Protein AF-A0A915HJV2-F1 (afdb_monomer_lite)

Sequence (114 aa):
MKLCVPRRGNDEEIKEQRKTNKQIEEQLQKDKQVYRATHRLLLLGAGESGKSTIVKQMRILHINGFNDKEKKEKITDIKRNVRDSMLVTALATLNIPPPSSLTDRQWALATLDR

Secondary structure (DSSP, 8-state):
--PPPP-TTSHHHHHHHHHHHHHHHHHHHHHHHHHHHS-------STTSSHHHHHHHHHHHHS----HHHHHHHHHHHHHHHHHHHHHHHHHTT--PPPTTS-HHHHHHHHH--

Structure (mmCIF, N/CA/C/O backbone):
data_AF-A0A915HJV2-F1
#
_entry.id   AF-A0A915HJV2-F1
#
loop_
_atom_site.group_PDB
_atom_site.id
_atom_site.type_symbol
_atom_site.label_atom_id
_atom_site.label_alt_id
_atom_site.label_comp_id
_atom_site.label_asym_id
_atom_site.label_entity_id
_atom_site.label_seq_id
_atom_site.pdbx_PDB_ins_code
_atom_site.Cartn_x
_atom_site.Cartn_y
_atom_site.Cartn_z
_atom_site.occupancy
_atom_site.B_iso_or_equiv
_atom_site.auth_seq_id
_atom_site.auth_comp_id
_atom_site.auth_asym_id
_atom_site.auth_atom_id
_atom_site.pdbx_PDB_model_num
ATOM 1 N N . MET A 1 1 ? -10.726 13.808 73.122 1.00 40.75 1 MET A N 1
ATOM 2 C CA . MET A 1 1 ? -11.709 13.793 72.014 1.00 40.75 1 MET A CA 1
ATOM 3 C C . MET A 1 1 ? -11.108 14.507 70.809 1.00 40.75 1 MET A C 1
ATOM 5 O O . MET A 1 1 ? -10.924 15.712 70.877 1.00 40.75 1 MET A O 1
ATOM 9 N N . LYS A 1 2 ? -10.732 13.789 69.741 1.00 38.09 2 LYS A N 1
ATOM 10 C CA . LYS A 1 2 ? -10.364 14.396 68.448 1.00 38.09 2 LYS A CA 1
ATOM 11 C C . LYS A 1 2 ? -11.576 14.260 67.527 1.00 38.09 2 LYS A C 1
ATOM 13 O O . LYS A 1 2 ? -11.931 13.140 67.175 1.00 38.09 2 LYS A O 1
ATOM 18 N N . LEU A 1 3 ? -12.231 15.375 67.202 1.00 45.91 3 LEU A N 1
ATOM 19 C CA . LEU A 1 3 ? -13.271 15.400 66.174 1.00 45.91 3 LEU A CA 1
ATOM 20 C C . LEU A 1 3 ? -12.611 15.218 64.803 1.00 45.91 3 LEU A C 1
ATOM 22 O O . LEU A 1 3 ? -11.758 16.011 64.407 1.00 45.91 3 LEU A O 1
ATOM 26 N N . CYS A 1 4 ? -13.018 14.179 64.079 1.00 44.84 4 CYS A N 1
ATOM 27 C CA . CYS A 1 4 ? -12.772 14.060 62.650 1.00 44.84 4 CYS A CA 1
ATOM 28 C C . CYS A 1 4 ? -13.755 14.991 61.922 1.00 44.84 4 CYS A C 1
ATOM 30 O O . CYS A 1 4 ? -14.967 14.825 62.044 1.00 44.84 4 CYS A O 1
ATOM 32 N N . VAL A 1 5 ? -13.239 15.988 61.202 1.00 55.97 5 VAL A N 1
ATOM 33 C CA . VAL A 1 5 ? -14.030 16.858 60.320 1.00 55.97 5 VAL A CA 1
ATOM 34 C C . VAL A 1 5 ? -13.918 16.307 58.893 1.00 55.97 5 VAL A C 1
ATOM 36 O O . VAL A 1 5 ? -12.793 16.174 58.405 1.00 55.97 5 VAL A O 1
ATOM 39 N N . PRO A 1 6 ? -15.023 16.003 58.187 1.00 57.81 6 PRO A N 1
ATOM 40 C CA . PRO A 1 6 ? -14.947 15.560 56.802 1.00 57.81 6 PRO A CA 1
ATOM 41 C C . PRO A 1 6 ? -14.721 16.762 55.870 1.00 57.81 6 PRO A C 1
ATOM 43 O O . PRO A 1 6 ? -15.482 17.735 55.886 1.00 57.81 6 PRO A O 1
ATOM 46 N N . ARG A 1 7 ? -13.662 16.701 55.049 1.00 56.62 7 ARG A N 1
ATOM 47 C CA . ARG A 1 7 ? -13.386 17.664 53.969 1.00 56.62 7 ARG A CA 1
ATOM 48 C C . ARG A 1 7 ? -14.423 17.499 52.849 1.00 56.62 7 ARG A C 1
ATOM 50 O O . ARG A 1 7 ? -14.322 16.579 52.051 1.00 56.62 7 ARG A O 1
ATOM 57 N N . ARG A 1 8 ? -15.379 18.428 52.765 1.00 58.88 8 ARG A N 1
ATOM 58 C CA . ARG A 1 8 ? -16.471 18.499 51.767 1.00 58.88 8 ARG A CA 1
ATOM 59 C C . ARG A 1 8 ? -16.058 19.053 50.383 1.00 58.88 8 ARG A C 1
ATOM 61 O O . ARG A 1 8 ? -16.856 19.702 49.722 1.00 58.88 8 ARG A O 1
ATOM 68 N N . GLY A 1 9 ? -14.808 18.855 49.959 1.00 55.44 9 GLY A N 1
ATOM 69 C CA . GLY A 1 9 ? -14.260 19.506 48.754 1.00 55.44 9 GLY A CA 1
ATOM 70 C C . GLY A 1 9 ? -14.060 18.619 47.522 1.00 55.44 9 GLY A C 1
ATOM 71 O O . GLY A 1 9 ? -13.905 19.155 46.435 1.00 55.44 9 GLY A O 1
ATOM 72 N N . ASN A 1 10 ? -14.063 17.289 47.665 1.00 63.72 10 ASN A N 1
ATOM 73 C CA . ASN A 1 10 ? -13.489 16.399 46.642 1.00 63.72 10 ASN A CA 1
ATOM 74 C C . ASN A 1 10 ? -14.510 15.443 46.000 1.00 63.72 10 ASN A C 1
ATOM 76 O O . ASN A 1 10 ? -14.166 14.709 45.079 1.00 63.72 10 ASN A O 1
ATOM 80 N N . ASP A 1 11 ? -15.757 15.416 46.472 1.00 70.69 11 ASP A N 1
ATOM 81 C CA . ASP A 1 11 ? -16.710 14.366 46.091 1.00 70.69 11 ASP A CA 1
ATOM 82 C C . ASP A 1 11 ? -17.212 14.501 44.645 1.00 70.69 11 ASP A C 1
ATOM 84 O O . ASP A 1 11 ? -17.373 13.492 43.958 1.00 70.69 11 ASP A O 1
ATOM 88 N N . GLU A 1 12 ? -17.411 15.728 44.152 1.00 77.44 12 GLU A N 1
ATOM 89 C CA . GLU A 1 12 ? -17.834 15.966 42.763 1.00 77.44 12 GLU A CA 1
ATOM 90 C C . GLU A 1 12 ? -16.699 15.701 41.764 1.00 77.44 12 GLU A C 1
ATOM 92 O O . GLU A 1 12 ? -16.924 15.057 40.742 1.00 77.44 12 GLU A O 1
ATOM 97 N N . GLU A 1 13 ? -15.462 16.073 42.098 1.00 78.25 13 GLU A N 1
ATOM 98 C CA . GLU A 1 13 ? -14.281 15.808 41.266 1.00 78.25 13 GLU A CA 1
ATOM 99 C C . GLU A 1 13 ? -13.976 14.300 41.200 1.00 78.25 13 GLU A C 1
ATOM 101 O O . GLU A 1 13 ? -13.736 13.747 40.127 1.00 78.25 13 GLU A O 1
ATOM 106 N N . ILE A 1 14 ? -14.110 13.585 42.325 1.00 79.50 14 ILE A N 1
ATOM 107 C CA . ILE A 1 14 ? -14.022 12.117 42.376 1.00 79.50 14 ILE A CA 1
ATOM 108 C C . ILE A 1 14 ? -15.146 11.473 41.551 1.00 79.50 14 ILE A C 1
ATOM 110 O O . ILE A 1 14 ? -14.936 10.455 40.889 1.00 79.50 14 ILE A O 1
ATOM 114 N N . LYS A 1 15 ? -16.358 12.033 41.575 1.00 82.88 15 LYS A N 1
ATOM 115 C CA . LYS A 1 15 ? -17.507 11.524 40.813 1.00 82.88 15 LYS A CA 1
ATOM 116 C C . LYS A 1 15 ? -17.341 11.755 39.314 1.00 82.88 15 LYS A C 1
ATOM 118 O O . LYS A 1 15 ? -17.695 10.872 38.533 1.00 82.88 15 LYS A O 1
ATOM 123 N N . GLU A 1 16 ? -16.783 12.888 38.910 1.00 84.69 16 GLU A N 1
ATOM 124 C CA . GLU A 1 16 ? -16.449 13.185 37.519 1.00 84.69 16 GLU A CA 1
ATOM 125 C C . GLU A 1 16 ? -15.305 12.296 37.019 1.00 84.69 16 GLU A C 1
ATOM 127 O O . GLU A 1 16 ? -15.460 11.621 36.003 1.00 84.69 16 GLU A O 1
ATOM 132 N N . GLN A 1 17 ? -14.236 12.135 37.803 1.00 81.81 17 GLN A N 1
ATOM 133 C CA . GLN A 1 17 ? -13.162 11.178 37.515 1.00 81.81 17 GLN A CA 1
ATOM 134 C C . GLN A 1 17 ? -13.680 9.740 37.389 1.00 81.81 17 GLN A C 1
ATOM 136 O O . GLN A 1 17 ? -13.248 9.005 36.503 1.00 81.81 17 GLN A O 1
ATOM 141 N N . ARG A 1 18 ? -14.635 9.326 38.231 1.00 84.75 18 ARG A N 1
ATOM 142 C CA . ARG A 1 18 ? -15.288 8.009 38.128 1.00 84.75 18 ARG A CA 1
ATOM 143 C C . ARG A 1 18 ? -16.119 7.866 36.855 1.00 84.75 18 ARG A C 1
ATOM 145 O O . ARG A 1 18 ? -16.107 6.790 36.264 1.00 84.75 18 ARG A O 1
ATOM 152 N N . LYS A 1 19 ? -16.828 8.916 36.423 1.00 89.06 19 LYS A N 1
ATOM 153 C CA . LYS A 1 19 ? -17.572 8.909 35.151 1.00 89.06 19 LYS A CA 1
ATOM 154 C C . LYS A 1 19 ? -16.620 8.772 33.965 1.00 89.06 19 LYS A C 1
ATOM 156 O O . LYS A 1 19 ? -16.852 7.912 33.121 1.00 89.06 19 LYS A O 1
ATOM 161 N N . THR A 1 20 ? -15.535 9.542 33.949 1.00 89.12 20 THR A N 1
ATOM 162 C CA . THR A 1 20 ? -14.505 9.469 32.906 1.00 89.12 20 THR A CA 1
ATOM 163 C C . THR A 1 20 ? -13.834 8.097 32.883 1.00 89.12 20 THR A C 1
ATOM 165 O O . THR A 1 20 ? -13.744 7.481 31.826 1.00 89.12 20 THR A O 1
ATOM 168 N N . ASN A 1 21 ? -13.447 7.553 34.044 1.00 90.81 21 ASN A N 1
ATOM 169 C CA . ASN A 1 21 ? -12.887 6.199 34.129 1.00 90.81 21 ASN A CA 1
ATOM 170 C C . ASN A 1 21 ? -13.864 5.141 33.608 1.00 90.81 21 ASN A C 1
ATOM 172 O O . ASN A 1 21 ? -13.468 4.257 32.858 1.00 90.81 21 ASN A O 1
ATOM 176 N N . LYS A 1 22 ? -15.151 5.251 33.955 1.00 92.31 22 LYS A N 1
ATOM 177 C CA . LYS A 1 22 ? -16.175 4.325 33.465 1.00 92.31 22 LYS A CA 1
ATOM 178 C C . LYS A 1 22 ? -16.315 4.387 31.940 1.00 92.31 22 LYS A C 1
ATOM 180 O O . LYS A 1 22 ? -16.388 3.344 31.303 1.00 92.31 22 LYS A O 1
ATOM 185 N N . GLN A 1 23 ? -16.306 5.586 31.357 1.00 92.44 23 GLN A N 1
ATOM 186 C CA . GLN A 1 23 ? -16.349 5.764 29.901 1.00 92.44 23 GLN A CA 1
ATOM 187 C C . GLN A 1 23 ? -15.120 5.162 29.210 1.00 92.44 23 GLN A C 1
ATOM 189 O O . GLN A 1 23 ? -15.255 4.502 28.181 1.00 92.44 23 GLN A O 1
ATOM 194 N N . ILE A 1 24 ? -13.932 5.348 29.790 1.00 91.50 24 ILE A N 1
ATOM 195 C CA . ILE A 1 24 ? -12.685 4.762 29.286 1.00 91.50 24 ILE A CA 1
ATOM 196 C C . ILE A 1 24 ? -12.752 3.230 29.338 1.00 91.50 24 ILE A C 1
ATOM 198 O O . ILE A 1 24 ? -12.443 2.574 28.345 1.00 91.50 24 ILE A O 1
ATOM 202 N N . GLU A 1 25 ? -13.203 2.655 30.456 1.00 92.12 25 GLU A N 1
ATOM 203 C CA . GLU A 1 25 ? -13.335 1.204 30.631 1.00 92.12 25 GLU A CA 1
ATOM 204 C C . GLU A 1 25 ? -14.336 0.600 29.629 1.00 92.12 25 GLU A C 1
ATOM 206 O O . GLU A 1 25 ? -14.064 -0.429 29.008 1.00 92.12 25 GLU A O 1
ATOM 211 N N . GLU A 1 26 ? -15.475 1.266 29.413 1.00 93.12 26 GLU A N 1
ATOM 212 C CA . GLU A 1 26 ? -16.473 0.866 28.414 1.00 93.12 26 GLU A CA 1
ATOM 213 C C . GLU A 1 26 ? -15.904 0.905 26.989 1.00 93.12 26 GLU A C 1
ATOM 215 O O . GLU A 1 26 ? -16.145 -0.014 26.200 1.00 93.12 26 GLU A O 1
ATOM 220 N N . GLN A 1 27 ? -15.121 1.934 26.653 1.00 91.56 27 GLN A N 1
ATOM 221 C CA . GLN A 1 27 ? -14.459 2.035 25.353 1.00 91.56 27 GLN A CA 1
ATOM 222 C C . GLN A 1 27 ? -13.412 0.923 25.174 1.00 91.56 27 GLN A C 1
ATOM 224 O O . GLN A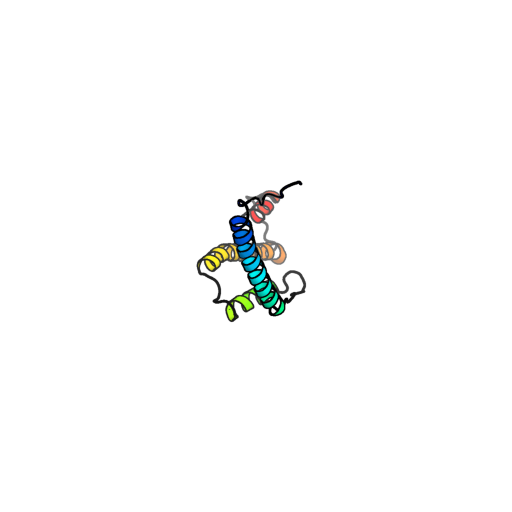 1 27 ? -13.413 0.234 24.156 1.00 91.56 27 GLN A O 1
ATOM 229 N N . LEU A 1 28 ? -12.600 0.657 26.201 1.00 91.94 28 LEU A N 1
ATOM 230 C CA . LEU A 1 28 ? -11.618 -0.433 26.225 1.00 91.94 28 LEU A CA 1
ATOM 231 C C . LEU A 1 28 ? -12.255 -1.811 26.029 1.00 91.94 28 LEU A C 1
ATOM 233 O O . LEU A 1 28 ? -11.681 -2.666 25.350 1.00 91.94 28 LEU A O 1
ATOM 237 N N . GLN A 1 29 ? -13.425 -2.059 26.620 1.00 91.00 29 GLN A N 1
ATOM 238 C CA . GLN A 1 29 ? -14.140 -3.321 26.424 1.00 91.00 29 GLN A CA 1
ATOM 239 C C . GLN A 1 29 ? -14.641 -3.479 24.986 1.00 91.00 29 GLN A C 1
ATOM 241 O O . GLN A 1 29 ? -14.461 -4.549 24.397 1.00 91.00 29 GLN A O 1
ATOM 246 N N . LYS A 1 30 ? -15.204 -2.415 24.397 1.00 89.94 30 LYS A N 1
ATOM 247 C CA . LYS A 1 30 ? -15.629 -2.410 22.988 1.00 89.94 30 LYS A CA 1
ATOM 248 C C . LYS A 1 30 ? -14.447 -2.659 22.056 1.00 89.94 30 LYS A C 1
ATOM 250 O O . LYS A 1 30 ? -14.516 -3.547 21.208 1.00 89.94 30 LYS A O 1
ATOM 255 N N . ASP A 1 31 ? -13.338 -1.961 22.272 1.00 87.38 31 ASP A N 1
ATOM 256 C CA . ASP A 1 31 ? -12.132 -2.098 21.455 1.00 87.38 31 ASP A CA 1
ATOM 257 C C . ASP A 1 31 ? -11.524 -3.502 21.584 1.00 87.38 31 ASP A C 1
ATOM 259 O O . ASP A 1 31 ? -11.129 -4.098 20.582 1.00 87.38 31 ASP A O 1
ATOM 263 N N . LYS A 1 32 ? -11.525 -4.099 22.787 1.00 87.50 32 LYS 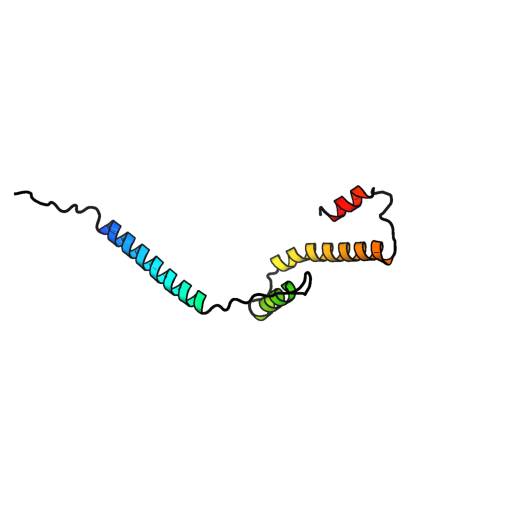A N 1
ATOM 264 C CA . LYS A 1 32 ? -11.120 -5.503 22.991 1.00 87.50 32 LYS A CA 1
ATOM 265 C C . LYS A 1 32 ? -11.998 -6.475 22.207 1.00 87.50 32 LYS A C 1
ATOM 267 O O . LYS A 1 32 ? -11.483 -7.463 21.682 1.00 87.50 32 LYS A O 1
ATOM 272 N N . GLN A 1 33 ? -13.304 -6.232 22.140 1.00 85.56 33 GLN A N 1
ATOM 273 C CA . GLN A 1 33 ? -14.225 -7.107 21.420 1.00 85.56 33 GLN A CA 1
ATOM 274 C C . GLN A 1 33 ? -14.038 -6.998 19.904 1.00 85.56 33 GLN A C 1
ATOM 276 O O . GLN A 1 33 ? -13.951 -8.024 19.230 1.00 85.56 33 GLN A O 1
ATOM 281 N N . VAL A 1 34 ? -13.869 -5.779 19.385 1.00 84.69 34 VAL A N 1
ATOM 282 C CA . VAL A 1 34 ? -13.507 -5.540 17.979 1.00 84.69 34 VAL A CA 1
ATOM 283 C C . VAL A 1 34 ? -12.164 -6.190 17.653 1.00 84.69 34 VAL A C 1
ATOM 285 O O . VAL A 1 34 ? -12.060 -6.918 16.670 1.00 84.69 34 VAL A O 1
ATOM 288 N N . TYR A 1 35 ? -11.159 -6.018 18.516 1.00 82.38 35 TYR A N 1
ATOM 289 C CA . TYR A 1 35 ? -9.828 -6.592 18.327 1.00 82.38 35 TYR A CA 1
ATOM 290 C C . TYR A 1 35 ? -9.851 -8.126 18.262 1.00 82.38 35 TYR A C 1
ATOM 292 O O . TYR A 1 35 ? -9.162 -8.728 17.439 1.00 82.38 35 TYR A O 1
ATOM 300 N N . ARG A 1 36 ? -10.666 -8.774 19.105 1.00 82.50 36 ARG A N 1
ATOM 301 C CA . ARG A 1 36 ? -10.865 -10.234 19.070 1.00 82.50 36 ARG A CA 1
ATOM 302 C C . ARG A 1 36 ? -11.605 -10.701 17.816 1.00 82.50 36 ARG A C 1
ATOM 304 O O . ARG A 1 36 ? -11.366 -11.819 17.375 1.00 82.50 36 ARG A O 1
ATOM 311 N N . ALA A 1 37 ? -12.488 -9.875 17.258 1.00 81.44 37 ALA A N 1
ATOM 312 C CA . ALA A 1 37 ? -13.214 -10.186 16.029 1.00 81.44 37 ALA A CA 1
ATOM 313 C C . ALA A 1 37 ? -12.372 -9.944 14.757 1.00 81.44 37 ALA A C 1
ATOM 315 O O . ALA A 1 37 ? -12.607 -10.573 13.722 1.00 81.44 37 ALA A O 1
ATOM 316 N N . THR A 1 38 ? -11.371 -9.058 14.812 1.00 83.50 38 THR A N 1
ATOM 317 C CA . THR A 1 38 ? -10.476 -8.785 13.679 1.00 83.50 38 THR A CA 1
ATOM 318 C C . THR A 1 38 ? -9.447 -9.894 13.471 1.00 83.50 38 THR A C 1
ATOM 320 O O . THR A 1 38 ? -8.598 -10.149 14.323 1.00 83.50 38 THR A O 1
ATOM 323 N N . HIS A 1 39 ? -9.466 -10.509 12.289 1.00 83.62 39 HIS A N 1
ATOM 324 C CA . HIS A 1 39 ? -8.473 -11.500 11.877 1.00 83.62 39 HIS A CA 1
ATOM 325 C C . HIS A 1 39 ? -7.233 -10.802 11.303 1.00 83.62 39 HIS A C 1
ATOM 327 O O . HIS A 1 39 ? -7.333 -9.993 10.380 1.00 83.62 39 HIS A O 1
ATOM 333 N N . ARG A 1 40 ? -6.048 -11.112 11.844 1.00 85.06 40 ARG A N 1
ATOM 334 C CA . ARG A 1 40 ? -4.768 -10.531 11.408 1.00 85.06 40 ARG A CA 1
ATOM 335 C C . ARG A 1 40 ? -4.069 -11.503 10.465 1.00 85.06 40 ARG A C 1
ATOM 337 O O . ARG A 1 40 ? -3.656 -12.579 10.883 1.00 85.06 40 ARG A O 1
ATOM 344 N N . LEU A 1 41 ? -3.937 -11.113 9.203 1.00 88.00 41 LEU A N 1
ATOM 345 C CA . LEU A 1 41 ? -3.288 -11.912 8.166 1.00 88.00 41 LEU A CA 1
ATOM 346 C C . LEU A 1 41 ? -1.919 -11.315 7.831 1.00 88.00 41 LEU A C 1
ATOM 348 O O . LEU A 1 41 ? -1.792 -10.099 7.680 1.00 88.00 41 LEU A O 1
ATOM 352 N N . LEU A 1 42 ? -0.905 -12.172 7.699 1.00 89.25 42 LEU A N 1
ATOM 353 C CA . LEU A 1 42 ? 0.430 -11.789 7.244 1.00 89.25 42 LEU A CA 1
ATOM 354 C C . LEU A 1 42 ? 0.667 -12.349 5.842 1.00 89.25 42 LEU A C 1
ATOM 356 O O . LEU A 1 42 ? 0.611 -13.556 5.625 1.00 89.25 42 LEU A O 1
ATOM 360 N N . LEU A 1 43 ? 0.948 -11.460 4.893 1.00 87.38 43 LEU A N 1
ATOM 361 C CA . LEU A 1 43 ? 1.313 -11.828 3.528 1.00 87.38 43 LEU A CA 1
ATOM 362 C C . LEU A 1 43 ? 2.838 -11.939 3.441 1.00 87.38 43 LEU A C 1
ATOM 364 O O . LEU A 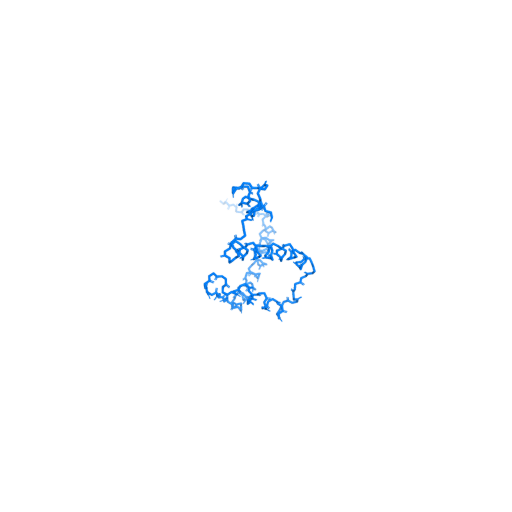1 43 ? 3.539 -10.928 3.488 1.00 87.38 43 LEU A O 1
ATOM 368 N N . LEU A 1 44 ? 3.347 -13.165 3.308 1.00 91.12 44 LEU A N 1
ATOM 369 C CA . LEU A 1 44 ? 4.771 -13.461 3.130 1.00 91.12 44 LEU A CA 1
ATOM 370 C C . LEU A 1 44 ? 5.075 -13.797 1.665 1.00 91.12 44 LEU A C 1
ATOM 372 O O . LEU A 1 44 ? 4.247 -14.366 0.960 1.00 91.12 44 LEU A O 1
ATOM 376 N N . GLY A 1 45 ? 6.261 -13.419 1.193 1.00 89.44 45 GLY A N 1
ATOM 377 C CA . GLY A 1 45 ? 6.722 -13.702 -0.168 1.00 89.44 45 GLY A CA 1
ATOM 378 C C . GLY A 1 45 ? 7.974 -12.903 -0.523 1.00 89.44 45 GLY A C 1
ATOM 379 O O . GLY A 1 45 ? 8.295 -11.934 0.170 1.00 89.44 45 GLY A O 1
ATOM 380 N N . ALA A 1 46 ? 8.645 -13.268 -1.615 1.00 88.81 46 ALA A N 1
ATOM 381 C CA . ALA A 1 46 ? 9.831 -12.575 -2.126 1.00 88.81 46 ALA A CA 1
ATOM 382 C C . ALA A 1 46 ? 9.567 -11.089 -2.449 1.00 88.81 46 ALA A C 1
ATOM 384 O O . ALA A 1 46 ? 8.412 -10.665 -2.584 1.00 88.81 46 ALA A O 1
ATOM 385 N N . GLY A 1 47 ? 10.626 -10.281 -2.572 1.00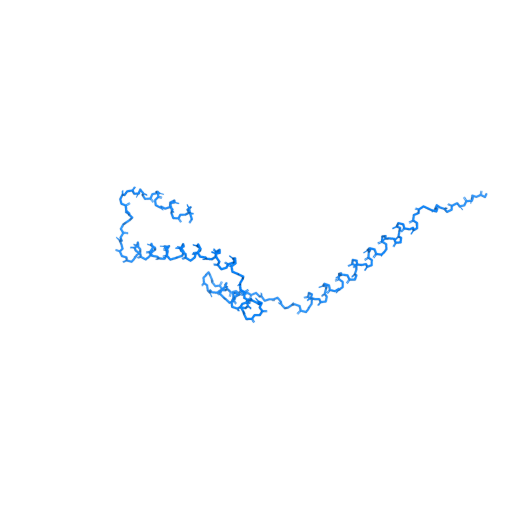 81.25 47 GLY A N 1
ATOM 386 C CA . GLY A 1 47 ? 10.513 -8.938 -3.155 1.00 81.25 47 GLY A CA 1
ATOM 387 C C . GLY A 1 47 ? 9.722 -9.004 -4.467 1.00 81.25 47 GLY A C 1
ATOM 388 O O . GLY A 1 47 ? 9.844 -9.980 -5.197 1.00 81.25 47 GLY A O 1
ATOM 389 N N . GLU A 1 48 ? 8.830 -8.039 -4.702 1.00 81.50 48 GLU A N 1
ATOM 390 C CA . GLU A 1 48 ? 8.052 -7.926 -5.955 1.00 81.50 48 GLU A CA 1
ATOM 391 C C . GLU A 1 48 ? 6.997 -9.016 -6.230 1.00 81.50 48 GLU A C 1
ATOM 393 O O . GLU A 1 48 ? 6.265 -8.922 -7.209 1.00 81.50 48 GLU A O 1
ATOM 398 N N . SER A 1 49 ? 6.787 -9.976 -5.322 1.00 85.06 49 SER A N 1
ATOM 399 C CA . SER A 1 49 ? 5.814 -11.077 -5.476 1.00 85.06 49 SER A CA 1
ATOM 400 C C . SER A 1 49 ? 4.325 -10.668 -5.523 1.00 85.06 49 SER A C 1
ATOM 402 O O . SER A 1 49 ? 3.443 -11.500 -5.333 1.00 85.06 49 SER A O 1
ATOM 404 N N . GLY A 1 50 ? 4.009 -9.379 -5.672 1.00 87.25 50 GLY A N 1
ATOM 405 C CA . GLY A 1 50 ? 2.631 -8.895 -5.784 1.00 87.25 50 GLY A CA 1
ATOM 406 C C . GLY A 1 50 ? 1.851 -8.799 -4.467 1.00 87.25 50 GLY A C 1
ATOM 407 O O . GLY A 1 50 ? 0.644 -8.570 -4.503 1.00 87.25 50 GLY A O 1
ATOM 408 N N . LYS A 1 51 ? 2.498 -8.895 -3.294 1.00 92.69 51 LYS A N 1
ATOM 409 C CA . LYS A 1 51 ? 1.833 -8.730 -1.977 1.00 92.69 51 LYS A CA 1
ATOM 410 C C . LYS A 1 51 ? 1.012 -7.440 -1.895 1.00 92.69 51 LYS A C 1
ATOM 412 O O . LYS A 1 51 ? -0.148 -7.453 -1.490 1.00 92.69 51 LYS A O 1
ATOM 417 N N . SER A 1 52 ? 1.589 -6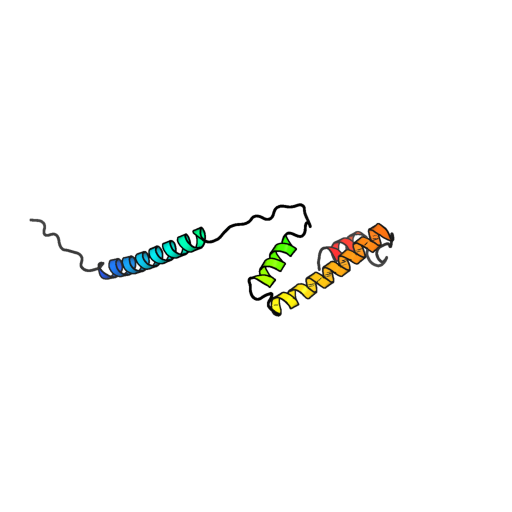.331 -2.354 1.00 90.50 52 SER A N 1
ATOM 418 C CA . SER A 1 52 ? 0.907 -5.035 -2.409 1.00 90.50 52 SER A CA 1
ATOM 419 C C . SER A 1 52 ? -0.277 -5.038 -3.380 1.00 90.50 52 SER A C 1
ATOM 421 O O . SER A 1 52 ? -1.242 -4.313 -3.163 1.00 90.50 52 SER A O 1
ATOM 423 N N . THR A 1 53 ? -0.232 -5.852 -4.436 1.00 92.69 53 THR A N 1
ATOM 424 C CA . THR A 1 53 ? -1.336 -6.013 -5.392 1.00 92.69 53 THR A CA 1
ATOM 425 C C . THR A 1 53 ? -2.517 -6.726 -4.744 1.00 92.69 53 THR A C 1
ATOM 427 O O . THR A 1 53 ? -3.639 -6.249 -4.871 1.00 92.69 53 THR A O 1
ATOM 430 N N . ILE A 1 54 ? -2.275 -7.791 -3.973 1.00 90.69 54 ILE A N 1
ATOM 431 C CA . ILE A 1 54 ? -3.330 -8.506 -3.233 1.00 90.69 54 ILE A CA 1
ATOM 432 C C . ILE A 1 54 ? -4.028 -7.562 -2.248 1.00 90.69 54 ILE A C 1
ATOM 434 O O . ILE A 1 54 ? -5.254 -7.481 -2.229 1.00 90.69 54 ILE A O 1
ATOM 438 N N . VAL A 1 55 ? -3.265 -6.778 -1.481 1.00 89.12 55 VAL A N 1
ATOM 439 C CA . VAL A 1 55 ? -3.838 -5.798 -0.540 1.00 89.12 55 VAL A CA 1
ATOM 440 C C . VAL A 1 55 ? -4.652 -4.722 -1.269 1.00 89.12 55 VAL A C 1
ATOM 442 O O . VAL A 1 55 ? -5.733 -4.351 -0.812 1.00 89.12 55 VAL A O 1
ATOM 445 N N . LYS A 1 56 ? -4.179 -4.236 -2.425 1.00 91.19 56 LYS A N 1
ATOM 446 C CA . LYS A 1 56 ? -4.938 -3.279 -3.249 1.00 91.19 56 LYS A CA 1
ATOM 447 C C . LYS A 1 56 ? -6.247 -3.882 -3.767 1.00 91.19 56 LYS A C 1
ATOM 449 O O . LYS A 1 56 ? -7.263 -3.198 -3.724 1.00 91.19 56 LYS A O 1
ATOM 454 N N . GLN A 1 57 ? -6.245 -5.144 -4.202 1.00 91.94 57 GLN A N 1
ATOM 455 C CA . GLN A 1 57 ? -7.464 -5.838 -4.636 1.00 91.94 57 GLN A CA 1
ATOM 456 C C . GLN A 1 57 ? -8.445 -6.047 -3.479 1.00 91.94 57 GLN A C 1
ATOM 458 O O . GLN A 1 57 ? -9.640 -5.809 -3.634 1.00 91.94 57 GLN A O 1
ATOM 463 N N . MET A 1 58 ? -7.942 -6.378 -2.287 1.00 90.69 58 MET A N 1
ATOM 464 C CA . MET A 1 58 ? -8.774 -6.465 -1.086 1.00 90.69 58 MET A CA 1
ATOM 465 C C . MET A 1 58 ? -9.455 -5.131 -0.763 1.00 90.69 58 MET A C 1
ATOM 467 O O . MET A 1 58 ? -10.643 -5.137 -0.446 1.00 90.69 58 MET A O 1
ATOM 471 N N . ARG A 1 59 ? -8.750 -3.995 -0.907 1.00 89.06 59 ARG A N 1
ATOM 472 C CA . ARG A 1 59 ? -9.355 -2.657 -0.769 1.00 89.06 59 ARG A CA 1
ATOM 473 C C . ARG A 1 59 ? -10.457 -2.416 -1.801 1.00 89.06 59 ARG A C 1
ATOM 475 O O . ARG A 1 59 ? -11.520 -1.947 -1.427 1.00 89.06 59 ARG A O 1
ATOM 482 N N . ILE A 1 60 ? -10.233 -2.751 -3.073 1.00 90.00 60 ILE A N 1
ATOM 483 C CA . ILE A 1 60 ? -11.236 -2.538 -4.132 1.00 90.00 60 ILE A CA 1
ATOM 484 C C . ILE A 1 60 ? -12.521 -3.322 -3.849 1.00 90.00 60 ILE A C 1
ATOM 486 O O . ILE A 1 60 ? -13.606 -2.764 -3.975 1.00 90.00 60 ILE A O 1
ATOM 490 N N . LEU A 1 61 ? -12.399 -4.589 -3.446 1.00 89.69 61 LEU A N 1
ATOM 491 C CA . LEU A 1 61 ? -13.551 -5.471 -3.246 1.00 89.69 61 LEU A CA 1
ATOM 492 C C . LEU A 1 61 ? -14.315 -5.203 -1.941 1.00 89.69 61 LEU A C 1
ATOM 494 O O . LEU A 1 61 ? -15.529 -5.368 -1.914 1.00 89.69 61 LEU A O 1
ATOM 498 N N . HIS A 1 62 ? -13.624 -4.801 -0.869 1.00 86.19 62 HIS A N 1
ATOM 499 C CA . HIS A 1 62 ? -14.216 -4.738 0.476 1.00 86.19 62 HIS A CA 1
ATOM 500 C C . HIS A 1 62 ? -14.305 -3.322 1.068 1.00 86.19 62 HIS A C 1
ATOM 502 O O . HIS A 1 62 ? -14.949 -3.145 2.099 1.00 86.19 62 HIS A O 1
ATOM 508 N N . ILE A 1 63 ? -13.645 -2.316 0.479 1.00 84.44 63 ILE A N 1
ATOM 509 C CA . ILE A 1 63 ? -13.523 -0.965 1.056 1.00 84.44 63 ILE A CA 1
ATOM 510 C C . ILE A 1 63 ? -13.641 0.088 -0.052 1.00 84.44 63 ILE A C 1
ATOM 512 O O . ILE A 1 63 ? -12.615 0.594 -0.480 1.00 84.44 63 ILE A O 1
ATOM 516 N N . ASN A 1 64 ? -14.858 0.404 -0.518 1.00 84.44 64 ASN A N 1
ATOM 517 C CA . ASN A 1 64 ? -15.249 1.521 -1.416 1.00 84.44 64 ASN A CA 1
ATOM 518 C C . ASN A 1 64 ? -14.247 1.995 -2.514 1.00 84.44 64 ASN A C 1
ATOM 520 O O . ASN A 1 64 ? -14.376 3.101 -3.038 1.00 84.44 64 ASN A O 1
ATOM 524 N N . GLY A 1 65 ? -13.269 1.177 -2.910 1.00 86.69 65 GLY A N 1
ATOM 525 C CA . GLY A 1 65 ? -12.184 1.535 -3.818 1.00 86.69 65 GLY A CA 1
ATOM 526 C C . GLY A 1 65 ? -11.191 2.596 -3.309 1.00 86.69 65 GLY A C 1
ATOM 527 O O . GLY A 1 65 ? -10.936 2.773 -2.116 1.00 86.69 65 GLY A O 1
ATOM 528 N N . PHE A 1 66 ? -10.570 3.274 -4.277 1.00 88.94 66 PHE A N 1
ATOM 529 C CA . PHE A 1 66 ? -9.639 4.387 -4.069 1.00 88.94 66 PHE A CA 1
ATOM 530 C C . PHE A 1 66 ? -10.318 5.707 -4.419 1.00 88.94 66 PHE A C 1
ATOM 532 O O . PHE A 1 66 ? -11.022 5.793 -5.431 1.00 88.94 66 PHE A O 1
ATOM 539 N N . ASN A 1 67 ? -10.049 6.745 -3.630 1.00 90.69 67 ASN A N 1
ATOM 540 C CA . ASN A 1 67 ? -10.569 8.082 -3.896 1.00 90.69 67 ASN A CA 1
ATOM 541 C C . ASN A 1 67 ? -9.849 8.727 -5.097 1.00 90.69 67 ASN A C 1
ATOM 543 O O . ASN A 1 67 ? -8.701 8.399 -5.404 1.00 90.69 67 ASN A O 1
ATOM 547 N N . ASP A 1 68 ? -10.479 9.691 -5.765 1.00 89.81 68 ASP A N 1
ATOM 548 C CA . ASP A 1 68 ? -9.905 10.326 -6.959 1.00 89.81 68 ASP A CA 1
ATOM 549 C C . ASP A 1 68 ? -8.610 11.092 -6.663 1.00 89.81 68 ASP A C 1
ATOM 551 O O . ASP A 1 68 ? -7.729 11.183 -7.519 1.00 89.81 68 ASP A O 1
ATOM 555 N N . LYS A 1 69 ? -8.443 11.575 -5.426 1.00 90.62 69 LYS A N 1
ATOM 556 C CA . LYS A 1 69 ? -7.173 12.141 -4.955 1.00 90.62 69 LYS A CA 1
ATOM 557 C C . LYS A 1 69 ? -6.055 11.089 -4.924 1.00 90.62 69 LYS A C 1
ATOM 559 O O . LYS A 1 69 ? -4.997 11.332 -5.495 1.00 90.62 69 LYS A O 1
ATOM 564 N N . GLU A 1 70 ? -6.309 9.911 -4.344 1.00 87.69 70 GLU A N 1
ATOM 565 C CA . GLU A 1 70 ? -5.331 8.808 -4.302 1.00 87.69 70 GLU A CA 1
ATOM 566 C C . GLU A 1 70 ? -4.963 8.351 -5.722 1.00 87.69 70 GLU A C 1
ATOM 568 O O . GLU A 1 70 ? -3.796 8.104 -6.022 1.00 87.69 70 GLU A O 1
ATOM 573 N N . LYS A 1 71 ? -5.945 8.280 -6.632 1.00 88.56 71 LYS A N 1
ATOM 574 C CA . LYS A 1 71 ? -5.691 7.940 -8.041 1.00 88.56 71 LYS A CA 1
ATOM 575 C C . LYS A 1 71 ? -4.775 8.963 -8.712 1.00 88.56 71 LYS A C 1
ATOM 577 O O . LYS A 1 71 ? -3.855 8.565 -9.423 1.00 88.56 71 LYS A O 1
ATOM 582 N N . LYS A 1 72 ? -4.997 10.263 -8.478 1.00 91.62 72 LYS A N 1
ATOM 583 C CA . LYS A 1 72 ? -4.151 11.338 -9.023 1.00 91.62 72 LYS A CA 1
ATOM 584 C C . LYS A 1 72 ? -2.718 11.254 -8.509 1.00 91.62 72 LYS A C 1
ATOM 586 O O . LYS A 1 72 ? -1.793 11.387 -9.304 1.00 91.62 72 LYS A O 1
ATOM 591 N N . GLU A 1 73 ? -2.534 10.970 -7.224 1.00 91.38 73 GLU A N 1
ATOM 592 C CA . GLU A 1 73 ? -1.206 10.763 -6.633 1.00 91.38 73 GLU A CA 1
ATOM 593 C C . GLU A 1 73 ? -0.481 9.560 -7.259 1.00 91.38 73 GLU A C 1
ATOM 595 O O . GLU A 1 73 ? 0.732 9.589 -7.421 1.00 91.38 73 GLU A O 1
ATOM 600 N N . LYS A 1 74 ? -1.202 8.524 -7.713 1.00 90.25 74 LYS A N 1
ATOM 601 C CA . LYS A 1 74 ? -0.586 7.385 -8.419 1.00 90.25 74 LYS A CA 1
ATOM 602 C C . LYS A 1 74 ? -0.158 7.665 -9.854 1.00 90.25 74 LYS A C 1
ATOM 604 O O . LYS A 1 74 ? 0.632 6.896 -10.396 1.00 90.25 74 LYS A O 1
ATOM 609 N N . ILE A 1 75 ? -0.597 8.760 -10.471 1.00 91.75 75 ILE A N 1
ATOM 610 C CA . ILE A 1 75 ? -0.186 9.106 -11.841 1.00 91.75 75 ILE A CA 1
ATOM 611 C C . ILE A 1 75 ? 1.323 9.369 -11.909 1.00 91.75 75 ILE A C 1
ATOM 613 O O . ILE A 1 75 ? 1.971 8.959 -12.873 1.00 91.75 75 ILE A O 1
ATOM 617 N N . THR A 1 76 ? 1.897 10.038 -10.907 1.00 90.19 76 THR A N 1
ATOM 618 C CA . THR A 1 76 ? 3.343 10.309 -10.858 1.00 90.19 76 THR A CA 1
ATOM 619 C C . THR A 1 76 ? 4.141 9.020 -10.718 1.00 90.19 76 THR A C 1
ATOM 621 O O . THR A 1 76 ? 5.101 8.828 -11.462 1.00 90.19 76 THR A O 1
ATOM 624 N N . ASP A 1 77 ? 3.683 8.104 -9.862 1.00 89.62 77 ASP A N 1
ATOM 625 C CA . ASP A 1 77 ? 4.295 6.784 -9.686 1.00 89.62 77 ASP A CA 1
ATOM 626 C C . ASP A 1 77 ? 4.275 5.985 -10.997 1.00 89.62 77 ASP A C 1
ATOM 628 O O . ASP A 1 77 ? 5.281 5.402 -11.386 1.00 89.62 77 ASP A O 1
ATOM 632 N N . ILE A 1 78 ? 3.150 5.993 -11.726 1.00 91.56 78 ILE A N 1
ATOM 633 C CA . ILE A 1 78 ? 3.030 5.303 -13.021 1.00 91.56 78 ILE A CA 1
ATOM 634 C C . ILE A 1 78 ? 4.017 5.885 -14.035 1.00 91.56 78 ILE A C 1
ATOM 636 O O . ILE A 1 78 ? 4.719 5.135 -14.711 1.00 91.56 78 ILE A O 1
ATOM 640 N N . LYS A 1 79 ? 4.101 7.217 -14.130 1.00 93.00 79 LYS A N 1
ATOM 641 C CA . LYS A 1 79 ? 5.044 7.885 -15.038 1.00 93.00 79 LYS A CA 1
ATOM 642 C C . LYS A 1 79 ? 6.492 7.517 -14.719 1.00 93.00 79 LYS A C 1
ATOM 644 O O . LYS A 1 79 ? 7.257 7.265 -15.648 1.00 93.00 79 LYS A O 1
ATOM 649 N N . ARG A 1 80 ? 6.854 7.475 -13.432 1.00 88.88 80 ARG A N 1
ATOM 650 C CA . ARG A 1 80 ? 8.189 7.058 -12.994 1.00 88.88 80 ARG A CA 1
ATOM 651 C C . ARG A 1 80 ? 8.444 5.594 -13.359 1.00 88.88 80 ARG A C 1
ATOM 653 O O . ARG A 1 80 ? 9.394 5.321 -14.077 1.00 88.88 80 ARG A O 1
ATOM 660 N N . ASN A 1 81 ? 7.538 4.685 -13.000 1.00 89.19 81 ASN A N 1
ATOM 661 C CA . ASN A 1 81 ? 7.685 3.255 -13.286 1.00 89.19 81 ASN A CA 1
ATOM 662 C C . ASN A 1 81 ? 7.868 2.960 -14.782 1.00 89.19 81 ASN A C 1
ATOM 664 O O . ASN A 1 81 ? 8.687 2.118 -15.143 1.00 89.19 81 ASN A O 1
ATOM 668 N N . VAL A 1 82 ? 7.121 3.645 -15.658 1.00 92.00 82 VAL A N 1
ATOM 669 C CA . VAL A 1 82 ? 7.258 3.492 -17.116 1.00 92.00 82 VAL A CA 1
ATOM 670 C C . VAL A 1 82 ? 8.632 3.965 -17.586 1.00 92.00 82 VAL A C 1
ATOM 672 O O . VAL A 1 82 ? 9.296 3.244 -18.327 1.00 92.00 82 VAL A O 1
ATOM 675 N N . ARG A 1 83 ? 9.079 5.145 -17.135 1.00 88.81 83 ARG A N 1
ATOM 676 C CA . ARG A 1 83 ? 10.409 5.674 -17.470 1.00 88.81 83 ARG A CA 1
ATOM 677 C C . ARG A 1 83 ? 11.511 4.723 -17.008 1.00 88.81 83 ARG A C 1
ATOM 679 O O . ARG A 1 83 ? 12.375 4.379 -17.806 1.00 88.81 83 ARG A O 1
ATOM 686 N N . ASP A 1 84 ? 11.457 4.287 -15.757 1.00 85.50 84 ASP A N 1
ATOM 687 C CA . ASP A 1 84 ? 12.486 3.437 -15.159 1.00 85.50 84 ASP A CA 1
ATOM 688 C C . ASP A 1 84 ? 12.543 2.080 -15.867 1.00 85.50 84 ASP A C 1
ATOM 690 O O . ASP A 1 84 ? 13.620 1.616 -16.229 1.00 85.50 84 ASP A O 1
ATOM 694 N N . SER A 1 85 ? 11.384 1.489 -16.177 1.00 86.69 85 SER A N 1
ATOM 695 C CA . SER A 1 85 ? 11.312 0.227 -16.927 1.00 86.69 85 SER A CA 1
ATOM 696 C C . SER A 1 85 ? 11.917 0.358 -18.328 1.00 86.69 85 SER A C 1
ATOM 698 O O . SER A 1 85 ? 12.659 -0.521 -18.773 1.00 86.69 85 SER A O 1
ATOM 700 N N . MET A 1 86 ? 11.634 1.465 -19.024 1.00 88.38 86 MET A N 1
ATOM 701 C CA . MET A 1 86 ? 12.220 1.748 -20.337 1.00 88.38 86 MET A CA 1
ATOM 702 C C . MET A 1 86 ? 13.736 1.928 -20.252 1.00 88.38 86 MET A C 1
ATOM 704 O O . MET A 1 86 ? 14.452 1.359 -21.071 1.00 88.38 86 MET A O 1
ATOM 708 N N . LEU A 1 87 ? 14.230 2.675 -19.261 1.00 83.31 87 LEU A N 1
ATOM 709 C CA . LEU A 1 87 ? 15.662 2.908 -19.065 1.00 83.31 87 LEU A CA 1
ATOM 710 C C . LEU A 1 87 ? 16.412 1.612 -18.757 1.00 83.31 87 LEU A C 1
ATOM 712 O O . LEU A 1 87 ? 17.415 1.323 -19.406 1.00 83.31 87 LEU A O 1
ATOM 716 N N . VAL A 1 88 ? 15.900 0.807 -17.822 1.00 84.19 88 VAL A N 1
ATOM 717 C CA . VAL A 1 88 ? 16.487 -0.495 -17.477 1.00 84.19 88 VAL A CA 1
ATOM 718 C C . VAL A 1 88 ? 16.562 -1.390 -18.714 1.00 84.19 88 VAL A C 1
ATOM 720 O O . VAL A 1 88 ? 17.608 -1.972 -18.985 1.00 84.19 88 VAL A O 1
ATOM 723 N N . THR A 1 89 ? 15.492 -1.447 -19.511 1.00 85.25 89 THR A N 1
ATOM 724 C CA . THR A 1 89 ? 15.460 -2.256 -20.740 1.00 85.25 89 THR A CA 1
ATOM 725 C C . THR A 1 89 ? 16.432 -1.729 -21.803 1.00 85.25 89 THR A C 1
ATOM 727 O O . THR A 1 89 ? 17.163 -2.504 -22.418 1.00 85.25 89 THR A O 1
ATOM 730 N N . ALA A 1 90 ? 16.481 -0.413 -22.021 1.00 85.62 90 ALA A N 1
ATOM 731 C CA . ALA A 1 90 ? 17.353 0.203 -23.021 1.00 85.62 90 ALA A CA 1
ATOM 732 C C . ALA A 1 90 ? 18.842 -0.005 -22.707 1.00 85.62 90 ALA A C 1
ATOM 734 O O . ALA A 1 90 ? 19.626 -0.313 -23.606 1.00 85.62 90 ALA A O 1
ATOM 735 N N . LEU A 1 91 ? 19.219 0.115 -21.433 1.00 79.88 91 LEU A N 1
ATOM 736 C CA . LEU A 1 91 ? 20.594 -0.083 -20.982 1.00 79.88 91 LEU A CA 1
ATOM 737 C C . LEU A 1 91 ? 20.976 -1.567 -20.977 1.00 79.88 91 LEU A C 1
ATOM 739 O O . LEU A 1 91 ? 22.009 -1.933 -21.530 1.00 79.88 91 LEU A O 1
ATOM 743 N N . ALA A 1 92 ? 20.145 -2.430 -20.384 1.00 81.56 92 ALA A N 1
ATOM 744 C CA . ALA A 1 92 ? 20.499 -3.832 -20.168 1.00 81.56 92 ALA A CA 1
ATOM 745 C C . ALA A 1 92 ? 20.343 -4.705 -21.420 1.00 81.56 92 ALA A C 1
ATOM 747 O O . ALA A 1 92 ? 21.101 -5.652 -21.607 1.00 81.56 92 ALA A O 1
ATOM 748 N N . THR A 1 93 ? 19.346 -4.424 -22.263 1.00 83.50 93 THR A N 1
ATOM 749 C CA . THR A 1 93 ? 19.006 -5.285 -23.408 1.00 83.50 93 THR A CA 1
ATOM 750 C C . THR A 1 93 ? 19.467 -4.696 -24.733 1.00 83.50 93 THR A C 1
ATOM 752 O O . THR A 1 93 ? 19.930 -5.434 -25.597 1.00 83.50 93 THR A O 1
ATOM 755 N N . LEU A 1 94 ? 19.344 -3.377 -24.909 1.00 82.12 94 LEU A N 1
ATOM 756 C CA . LEU A 1 94 ? 19.641 -2.711 -26.183 1.00 82.12 94 LEU A CA 1
ATOM 757 C C . LEU A 1 94 ? 21.034 -2.065 -26.222 1.00 82.12 94 LEU A C 1
ATOM 759 O O . LEU A 1 94 ? 21.438 -1.578 -27.275 1.00 82.12 94 LEU A O 1
ATOM 763 N N . ASN A 1 95 ? 21.764 -2.069 -25.098 1.00 80.88 95 ASN A N 1
ATOM 764 C CA . ASN A 1 95 ? 23.091 -1.465 -24.937 1.00 80.88 95 ASN A CA 1
ATOM 765 C C . ASN A 1 95 ? 23.156 -0.004 -25.431 1.00 80.88 95 ASN A C 1
ATOM 767 O O . ASN A 1 95 ? 24.170 0.438 -25.971 1.00 80.88 95 ASN A O 1
ATOM 771 N N . ILE A 1 96 ? 22.050 0.738 -25.293 1.00 78.75 96 ILE A N 1
ATOM 772 C CA . ILE A 1 96 ? 21.968 2.143 -25.701 1.00 78.75 96 ILE A CA 1
ATOM 773 C C . ILE A 1 96 ? 22.641 2.976 -24.606 1.00 78.75 96 ILE A C 1
ATOM 775 O O . ILE A 1 96 ? 22.129 2.999 -23.485 1.00 78.75 96 ILE A O 1
ATOM 779 N N . PRO A 1 97 ? 23.763 3.661 -24.887 1.00 71.31 97 PRO A N 1
ATOM 780 C CA . PRO A 1 97 ? 24.447 4.448 -23.875 1.00 71.31 97 PRO A CA 1
ATOM 781 C C . PRO A 1 97 ? 23.607 5.670 -23.476 1.00 71.31 97 PRO A C 1
ATOM 783 O O . PRO A 1 97 ? 22.843 6.196 -24.296 1.00 71.31 97 PRO A O 1
ATOM 786 N N . PRO A 1 98 ? 23.751 6.155 -22.231 1.00 70.81 98 PRO A N 1
ATOM 787 C CA . PRO A 1 98 ? 23.103 7.387 -21.812 1.00 70.81 98 PRO A CA 1
ATOM 788 C C . PRO A 1 98 ? 23.532 8.554 -22.720 1.00 70.81 98 PRO A C 1
ATOM 790 O O . PRO A 1 98 ? 24.647 8.555 -23.254 1.00 70.81 98 PRO A O 1
ATOM 793 N N . PRO A 1 99 ? 22.653 9.552 -22.926 1.00 72.69 99 PRO A N 1
ATOM 794 C CA . PRO A 1 99 ? 22.951 10.682 -23.793 1.00 72.69 99 PRO A CA 1
ATOM 795 C C . PRO A 1 99 ? 24.239 11.380 -23.341 1.00 72.69 99 PRO A C 1
ATOM 797 O O . PRO A 1 99 ? 24.395 11.724 -22.170 1.00 72.69 99 PRO A O 1
ATOM 800 N N . SER A 1 100 ? 25.142 11.620 -24.294 1.00 66.31 100 SER A N 1
ATOM 801 C CA . SER A 1 100 ? 26.506 12.138 -24.087 1.00 66.31 100 SER A CA 1
ATOM 802 C C . SER A 1 100 ? 26.581 13.507 -23.400 1.00 66.31 100 SER A C 1
ATOM 804 O O . SER A 1 100 ? 27.645 13.911 -22.938 1.00 66.31 100 SER A O 1
ATOM 806 N N . SER A 1 101 ? 25.456 14.217 -23.298 1.00 65.12 101 SER A N 1
ATOM 807 C CA . SER A 1 101 ? 25.318 15.464 -22.546 1.00 65.12 101 SER A CA 1
ATOM 808 C C . SER A 1 101 ? 25.285 15.280 -21.022 1.00 65.12 101 SER A C 1
ATOM 810 O O . SER A 1 101 ? 25.330 16.275 -20.305 1.00 65.12 101 SER A O 1
ATOM 812 N N . LEU A 1 102 ? 25.179 14.048 -20.510 1.00 61.12 102 LEU A N 1
ATOM 813 C CA . LEU A 1 102 ? 25.151 13.745 -19.077 1.00 61.12 102 LEU A CA 1
ATOM 814 C C . LEU A 1 102 ? 26.261 12.742 -18.740 1.00 61.12 102 LEU A C 1
ATOM 816 O O . LEU A 1 102 ? 26.308 11.640 -19.276 1.00 61.12 102 LEU A O 1
ATOM 820 N N . THR A 1 103 ? 27.169 13.121 -17.837 1.00 61.12 103 THR A N 1
ATOM 821 C CA . THR A 1 103 ? 28.237 12.232 -17.344 1.00 61.12 103 THR A CA 1
ATOM 822 C C . THR A 1 103 ? 27.644 11.032 -16.600 1.00 61.12 103 THR A C 1
ATOM 824 O O . THR A 1 103 ? 26.569 11.158 -16.011 1.00 61.12 103 THR A O 1
ATOM 827 N N . ASP A 1 104 ? 28.376 9.912 -16.521 1.00 61.53 104 ASP A N 1
ATOM 828 C CA . ASP A 1 104 ? 27.870 8.664 -15.928 1.00 61.53 104 ASP A CA 1
ATOM 829 C C . ASP A 1 104 ? 27.290 8.831 -14.497 1.00 61.53 104 ASP A C 1
ATOM 831 O O . ASP A 1 104 ? 26.320 8.212 -14.068 1.00 61.53 104 ASP A O 1
ATOM 835 N N . ARG A 1 105 ? 27.867 9.759 -13.731 1.00 57.97 105 ARG A N 1
ATOM 836 C CA . ARG A 1 105 ? 27.388 10.107 -12.385 1.00 57.97 105 ARG A CA 1
ATOM 837 C C . ARG A 1 105 ? 26.170 11.031 -12.377 1.00 57.97 105 ARG A C 1
ATOM 839 O O . ARG A 1 105 ? 25.372 10.962 -11.450 1.00 57.97 105 ARG A O 1
ATOM 846 N N . GLN A 1 106 ? 26.028 11.902 -13.373 1.00 62.38 106 GLN A N 1
ATOM 847 C CA . GLN A 1 106 ? 24.916 12.851 -13.452 1.00 62.38 106 GLN A CA 1
ATOM 848 C C . GLN A 1 106 ? 23.616 12.159 -13.861 1.00 62.38 106 GLN A C 1
ATOM 850 O O . GLN A 1 106 ? 22.568 12.499 -13.319 1.00 62.38 106 GLN A O 1
ATOM 855 N N . TRP A 1 107 ? 23.666 11.162 -14.755 1.00 62.69 107 TRP A N 1
ATOM 856 C CA . TRP A 1 107 ? 22.465 10.388 -15.082 1.00 62.69 107 TRP A CA 1
ATOM 857 C C . TRP A 1 107 ? 22.008 9.533 -13.901 1.00 62.69 107 TRP A C 1
ATOM 859 O O . TRP A 1 107 ? 20.818 9.526 -13.609 1.00 62.69 107 TRP A O 1
ATOM 869 N N . ALA A 1 108 ? 22.939 8.891 -13.182 1.00 61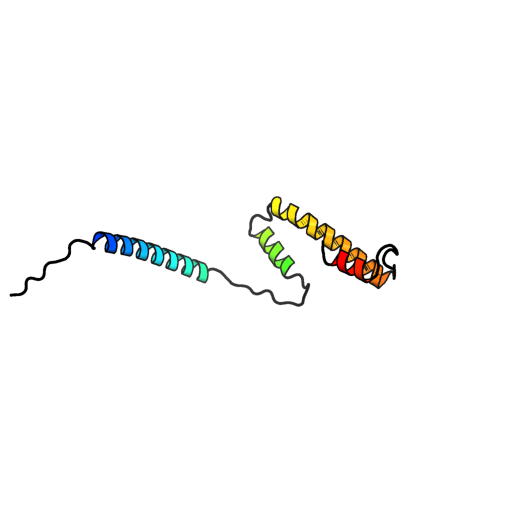.59 108 ALA A N 1
ATOM 870 C CA . ALA A 1 108 ? 22.606 8.048 -12.036 1.00 61.59 108 ALA A CA 1
ATOM 871 C C . ALA A 1 108 ? 21.907 8.860 -10.933 1.00 61.59 108 ALA A C 1
ATOM 873 O O . ALA A 1 108 ? 20.890 8.432 -10.387 1.00 61.59 108 ALA A O 1
ATOM 874 N N . LEU A 1 109 ? 22.394 10.077 -10.666 1.00 60.09 109 LEU A N 1
ATOM 875 C CA . LEU A 1 109 ? 21.763 11.017 -9.735 1.00 60.09 109 LEU A CA 1
ATOM 876 C C . LEU A 1 109 ? 20.419 11.551 -10.258 1.00 60.09 109 LEU A C 1
ATOM 878 O O . LEU A 1 109 ? 19.470 11.653 -9.487 1.00 60.09 109 LEU A O 1
ATOM 882 N N . ALA A 1 110 ? 20.296 11.821 -11.562 1.00 59.53 110 ALA A N 1
ATOM 883 C CA . ALA A 1 110 ? 19.042 12.269 -12.174 1.00 59.53 110 ALA A CA 1
ATOM 884 C C . ALA A 1 110 ? 17.936 11.194 -12.171 1.00 59.53 110 ALA A C 1
ATOM 886 O O . ALA A 1 110 ? 16.755 11.537 -12.207 1.00 59.53 110 ALA A O 1
ATOM 887 N N . THR A 1 111 ? 18.299 9.908 -12.124 1.00 59.97 111 THR A N 1
ATOM 888 C CA . THR A 1 111 ? 17.354 8.790 -11.951 1.00 59.97 111 THR A CA 1
ATOM 889 C C . THR A 1 111 ? 17.006 8.496 -10.490 1.00 59.97 111 THR A C 1
ATOM 891 O O . THR A 1 111 ? 15.927 7.976 -10.229 1.00 59.97 111 THR A O 1
ATOM 894 N N . LEU A 1 112 ? 17.881 8.832 -9.534 1.00 52.81 112 LEU A N 1
ATOM 895 C CA . LEU A 1 112 ? 17.658 8.582 -8.102 1.00 52.81 112 LEU A CA 1
ATOM 896 C C . LEU A 1 112 ? 16.903 9.714 -7.383 1.00 52.81 112 LEU A C 1
ATOM 898 O O . LEU A 1 112 ? 16.280 9.449 -6.358 1.00 52.81 112 LEU A O 1
ATOM 902 N N . ASP A 1 113 ? 16.908 10.937 -7.922 1.00 47.19 113 ASP A N 1
ATOM 903 C CA . ASP A 1 113 ? 16.301 12.117 -7.290 1.00 47.19 113 ASP A CA 1
ATOM 904 C C . ASP A 1 113 ? 15.309 12.841 -8.231 1.00 47.19 113 ASP A C 1
ATOM 906 O O . ASP A 1 113 ? 15.600 13.921 -8.748 1.00 47.19 113 ASP A O 1
ATOM 910 N N . ARG A 1 114 ? 14.140 12.228 -8.521 1.00 51.16 114 ARG A N 1
ATOM 911 C CA . ARG A 1 114 ? 12.922 12.934 -9.002 1.00 51.16 114 ARG A CA 1
ATOM 912 C C . ARG A 1 114 ? 11.649 12.104 -9.059 1.00 51.16 114 ARG A C 1
ATOM 914 O O . ARG A 1 114 ? 11.580 11.061 -9.745 1.00 51.16 114 ARG A O 1
#

Organism: Romanomermis culicivorax (NCBI:txid13658)

Foldseek 3Di:
DDDDDDDPPCPVVVVVVVVVVVVVVVVVVVVVVVVVVDDDDDDDDDPPPCPVVVVQVCCVVPPVHDDPVVVVVCVVVVVLVVVVVVVCCCCVPVVPDDPPVADPVRVVVVNVPD

InterPro domains:
  IPR001019 Guanine nucleotide binding protein, alpha subunit [PF00503] (19-93)
  IPR001019 Guanine nucleotide binding protein, alpha subunit [PS51882] (37-114)
  IPR001019 Guanine nucleotide binding protein, alpha subunit [PTHR10218] (11-98)
  IPR011025 G protein alpha subunit, helical insertion [G3DSA:1.10.400.10] (72-101)
  IPR027417 P-loop containing nucleoside triphosphate hydrolase [G3DSA:3.40.50.300] (40-71)
  IPR027417 P-loop containing nucleoside triphosphate hydrolase [SSF52540] (21-65)

pLDDT: mean 80.01, std 13.79, range [38.09, 93.12]

Radius of gyration: 30.26 Å; chains: 1; bounding box: 46×33×98 Å